Protein AF-A0A1I5YRT8-F1 (afdb_monomer_lite)

Organism: NCBI:txid1135990

Structure (mmCIF, N/CA/C/O backbone):
data_AF-A0A1I5YRT8-F1
#
_entry.id   AF-A0A1I5YRT8-F1
#
loop_
_atom_site.group_PDB
_atom_site.id
_atom_site.type_symbol
_atom_site.label_atom_id
_atom_site.label_alt_id
_atom_site.label_comp_id
_atom_site.label_asym_id
_atom_site.label_entity_id
_atom_site.label_seq_id
_atom_site.pdbx_PDB_ins_code
_atom_site.Cartn_x
_atom_site.Cartn_y
_atom_site.Cartn_z
_atom_site.occupancy
_atom_site.B_iso_or_equiv
_atom_site.auth_seq_id
_atom_site.auth_comp_id
_atom_site.auth_asym_id
_atom_site.auth_atom_id
_atom_site.pdbx_PDB_model_num
ATOM 1 N N . MET A 1 1 ? 13.210 -9.987 -10.595 1.00 70.38 1 MET A N 1
ATOM 2 C CA . MET A 1 1 ? 12.748 -8.708 -10.015 1.00 70.38 1 MET A CA 1
ATOM 3 C C . MET A 1 1 ? 13.600 -7.580 -10.568 1.00 70.38 1 MET A C 1
ATOM 5 O O . MET A 1 1 ? 14.821 -7.669 -10.483 1.00 70.38 1 MET A O 1
ATOM 9 N N . LYS A 1 2 ? 12.983 -6.556 -11.165 1.00 82.50 2 LYS A N 1
ATOM 10 C CA . LYS A 1 2 ? 13.680 -5.298 -11.466 1.00 82.50 2 LYS A CA 1
ATOM 11 C C . LYS A 1 2 ? 13.742 -4.489 -10.172 1.00 82.50 2 LYS A C 1
ATOM 13 O O . LYS A 1 2 ? 12.776 -4.487 -9.415 1.00 82.50 2 LYS A O 1
ATOM 18 N N . ARG A 1 3 ? 14.886 -3.869 -9.880 1.00 88.06 3 ARG A N 1
ATOM 19 C CA . ARG A 1 3 ? 14.996 -2.980 -8.716 1.00 88.06 3 ARG A CA 1
ATOM 20 C C . ARG A 1 3 ? 14.153 -1.738 -8.987 1.00 88.06 3 ARG A C 1
ATOM 22 O O . ARG A 1 3 ? 14.236 -1.203 -10.089 1.00 88.06 3 ARG A O 1
ATOM 29 N N . ALA A 1 4 ? 13.398 -1.295 -7.986 1.00 91.06 4 ALA A N 1
ATOM 30 C CA . ALA A 1 4 ? 12.701 -0.020 -8.044 1.00 91.06 4 ALA A CA 1
ATOM 31 C C . ALA A 1 4 ? 13.708 1.117 -8.271 1.00 91.06 4 ALA A C 1
ATOM 33 O O . ALA A 1 4 ? 14.800 1.127 -7.689 1.00 91.06 4 ALA A O 1
ATOM 34 N N . SER A 1 5 ? 13.336 2.070 -9.114 1.00 96.12 5 SER A N 1
ATOM 35 C CA . SER A 1 5 ? 14.025 3.347 -9.231 1.00 96.12 5 SER A CA 1
ATOM 36 C C . SER A 1 5 ? 13.877 4.157 -7.933 1.00 96.12 5 SER A C 1
ATOM 38 O O . SER A 1 5 ? 12.966 3.911 -7.136 1.00 96.12 5 SER A O 1
ATOM 40 N N . PRO A 1 6 ? 14.738 5.164 -7.702 1.00 96.88 6 PRO A N 1
ATOM 41 C CA . PRO A 1 6 ? 14.609 6.046 -6.542 1.00 96.88 6 PRO A CA 1
ATOM 42 C C . PRO A 1 6 ? 13.235 6.724 -6.432 1.00 96.88 6 PRO A C 1
ATOM 44 O O . PRO A 1 6 ? 12.760 6.959 -5.324 1.00 96.88 6 PRO A O 1
ATOM 47 N N . VAL A 1 7 ? 12.593 7.015 -7.570 1.00 97.00 7 VAL A N 1
ATOM 48 C CA . VAL A 1 7 ? 11.264 7.641 -7.623 1.00 97.00 7 VAL A CA 1
ATOM 49 C C . VAL A 1 7 ? 10.187 6.663 -7.158 1.00 97.00 7 VAL A C 1
ATOM 51 O O . VAL 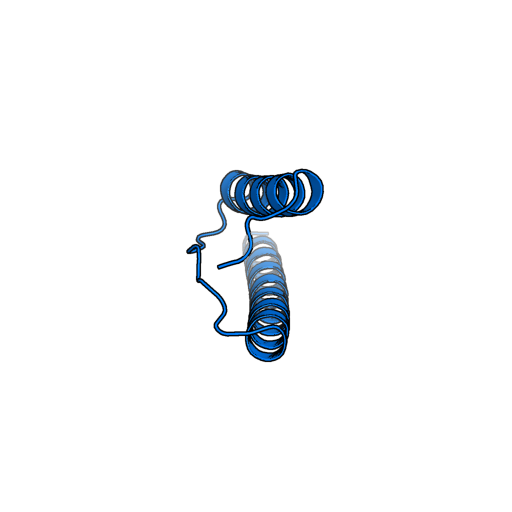A 1 7 ? 9.402 7.003 -6.277 1.00 97.00 7 VAL A O 1
ATOM 54 N N . GLU A 1 8 ? 10.190 5.436 -7.683 1.00 94.38 8 GLU A N 1
ATOM 55 C CA . GLU A 1 8 ? 9.234 4.389 -7.290 1.00 94.38 8 GLU A CA 1
ATOM 56 C C . GLU A 1 8 ? 9.363 4.039 -5.801 1.00 94.38 8 GLU A C 1
ATOM 58 O O . GLU A 1 8 ? 8.364 3.948 -5.089 1.00 94.38 8 GLU A O 1
ATOM 63 N N . LEU A 1 9 ? 10.600 3.906 -5.304 1.00 95.75 9 LEU A N 1
ATOM 64 C CA . LEU A 1 9 ? 10.850 3.623 -3.891 1.00 95.75 9 LEU A CA 1
ATOM 65 C C . LEU A 1 9 ? 10.316 4.740 -2.989 1.00 95.75 9 LEU A C 1
ATOM 67 O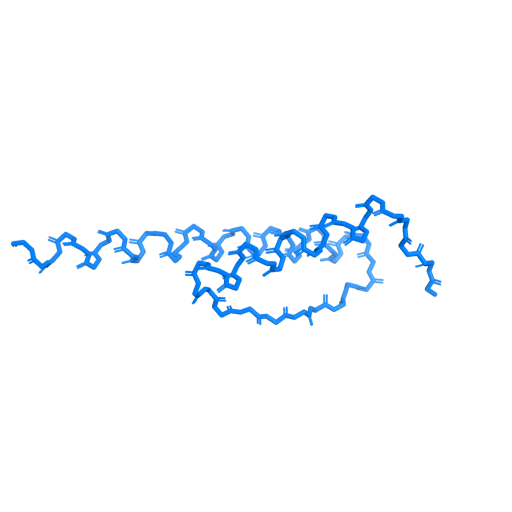 O . LEU A 1 9 ? 9.690 4.465 -1.966 1.00 95.75 9 LEU A O 1
ATOM 71 N N . ARG A 1 10 ? 10.560 5.999 -3.365 1.00 97.12 10 ARG A N 1
ATOM 72 C CA . ARG A 1 10 ? 10.078 7.153 -2.607 1.00 97.12 10 ARG A CA 1
ATOM 73 C C . ARG A 1 10 ? 8.551 7.178 -2.545 1.00 97.12 10 ARG A C 1
ATOM 75 O O . ARG A 1 10 ? 8.011 7.320 -1.453 1.00 97.12 10 ARG A O 1
ATOM 82 N N . ALA A 1 11 ? 7.879 6.983 -3.678 1.00 94.62 11 ALA A N 1
ATOM 83 C CA . ALA A 1 11 ? 6.420 6.974 -3.742 1.00 94.62 11 ALA A CA 1
ATOM 84 C C . ALA A 1 11 ? 5.808 5.889 -2.836 1.00 94.62 11 ALA A C 1
ATOM 86 O O . ALA A 1 11 ? 4.889 6.168 -2.066 1.00 94.62 11 ALA A O 1
ATOM 87 N N . ALA A 1 12 ? 6.364 4.672 -2.855 1.00 94.12 12 ALA A N 1
ATOM 88 C CA . ALA A 1 12 ? 5.893 3.578 -2.003 1.00 94.12 12 ALA A CA 1
ATOM 89 C C . ALA A 1 12 ? 6.047 3.889 -0.501 1.00 94.12 12 ALA A C 1
ATOM 91 O O . ALA A 1 12 ? 5.141 3.624 0.291 1.00 94.12 12 ALA A O 1
ATOM 92 N N . LEU A 1 13 ? 7.179 4.481 -0.103 1.00 96.88 13 LEU A N 1
ATOM 93 C CA . LEU A 1 13 ? 7.430 4.868 1.289 1.00 96.88 13 LEU A CA 1
ATOM 94 C C . LEU A 1 13 ? 6.522 6.017 1.749 1.00 96.88 13 LEU A C 1
ATOM 96 O O . LEU A 1 13 ? 6.051 5.998 2.887 1.00 96.88 13 LEU A O 1
ATOM 100 N N . GLU A 1 14 ? 6.259 7.001 0.887 1.00 96.88 14 GLU A N 1
ATOM 101 C CA . GLU A 1 14 ? 5.354 8.119 1.183 1.00 96.88 14 GLU A CA 1
ATOM 102 C C . GLU A 1 14 ? 3.908 7.636 1.385 1.00 96.88 14 GLU A C 1
ATOM 104 O O . GLU A 1 14 ? 3.259 8.036 2.358 1.00 96.88 14 GLU A O 1
ATOM 109 N N . ALA A 1 15 ? 3.430 6.711 0.546 1.00 94.56 15 ALA A N 1
ATOM 110 C CA . ALA A 1 15 ? 2.111 6.097 0.698 1.00 94.56 15 ALA A CA 1
ATOM 111 C C . ALA A 1 15 ? 2.000 5.297 2.009 1.00 94.56 15 ALA A C 1
ATOM 113 O O . ALA A 1 15 ? 1.083 5.521 2.802 1.00 94.56 15 ALA A O 1
ATOM 114 N N . ALA A 1 16 ? 2.973 4.421 2.287 1.00 96.00 16 ALA A N 1
ATOM 115 C CA . ALA A 1 16 ? 3.018 3.632 3.520 1.00 96.00 16 ALA A CA 1
ATOM 116 C C . ALA A 1 16 ? 3.057 4.517 4.778 1.00 96.00 16 ALA A C 1
ATOM 118 O O . ALA A 1 16 ? 2.343 4.269 5.749 1.00 96.00 16 ALA A O 1
ATOM 119 N N . THR A 1 17 ? 3.858 5.585 4.747 1.00 96.94 17 THR A N 1
ATOM 120 C CA . THR A 1 17 ? 3.963 6.539 5.858 1.00 96.94 17 THR A CA 1
ATOM 121 C C . THR A 1 17 ? 2.651 7.285 6.076 1.00 96.94 17 THR A C 1
ATOM 123 O O . THR A 1 17 ? 2.242 7.476 7.219 1.00 96.94 17 THR A O 1
ATOM 126 N N . THR A 1 18 ? 1.975 7.693 5.000 1.00 95.38 18 THR A N 1
ATOM 127 C CA . THR A 1 18 ? 0.674 8.369 5.077 1.00 95.38 18 THR A CA 1
ATOM 128 C C . THR A 1 18 ? -0.374 7.477 5.737 1.00 95.38 18 THR A C 1
ATOM 130 O O . THR A 1 18 ? -0.998 7.904 6.706 1.00 95.38 18 THR A O 1
ATOM 133 N N . MET A 1 19 ? -0.502 6.221 5.292 1.00 95.00 19 MET A N 1
ATOM 134 C CA . MET A 1 19 ? -1.443 5.264 5.888 1.00 95.00 19 MET A CA 1
ATOM 135 C C . MET A 1 19 ? -1.140 5.013 7.370 1.00 95.00 19 MET A C 1
ATOM 137 O O . MET A 1 19 ? -2.038 5.104 8.205 1.00 95.00 19 MET A O 1
ATOM 141 N N . ALA A 1 20 ? 0.132 4.795 7.721 1.00 96.06 20 ALA A N 1
ATOM 142 C CA . ALA A 1 20 ? 0.538 4.592 9.111 1.00 96.06 20 ALA A CA 1
ATOM 143 C C . ALA A 1 20 ? 0.210 5.804 10.001 1.00 96.06 20 ALA A C 1
ATOM 145 O O . ALA A 1 20 ? -0.303 5.642 11.107 1.00 96.06 20 ALA A O 1
ATOM 146 N N . ARG A 1 21 ? 0.481 7.027 9.526 1.00 96.44 21 ARG A N 1
ATOM 147 C CA . ARG A 1 21 ? 0.207 8.264 10.280 1.00 96.44 21 ARG A CA 1
ATOM 148 C C . ARG A 1 21 ? -1.283 8.548 10.440 1.00 96.44 21 ARG A C 1
ATOM 150 O O . ARG A 1 21 ? -1.657 9.154 11.438 1.00 96.44 21 ARG A O 1
ATOM 157 N N . ALA A 1 22 ? -2.103 8.113 9.489 1.00 93.62 22 ALA A N 1
ATOM 158 C CA . ALA A 1 22 ? -3.557 8.188 9.572 1.00 93.62 22 ALA A CA 1
ATOM 159 C C . ALA A 1 22 ? -4.166 7.113 10.496 1.00 93.62 22 ALA A C 1
ATOM 161 O O . ALA A 1 22 ? -5.376 7.099 10.689 1.00 93.62 22 ALA A O 1
ATOM 162 N N . GLY A 1 23 ? -3.359 6.203 11.060 1.00 94.00 23 GLY A N 1
ATOM 163 C CA . GLY A 1 23 ? -3.854 5.090 11.876 1.00 94.00 23 GLY A CA 1
ATOM 164 C C . GLY A 1 23 ? -4.534 3.983 11.062 1.00 94.00 23 GLY A C 1
ATOM 165 O O . GLY A 1 23 ? -5.189 3.117 11.636 1.00 94.00 23 GLY A O 1
ATOM 166 N N . ILE A 1 24 ? -4.373 3.990 9.734 1.00 94.75 24 ILE A N 1
ATOM 167 C CA . ILE A 1 24 ? -4.961 2.993 8.839 1.00 94.75 24 ILE A CA 1
ATOM 168 C C . ILE A 1 24 ? -4.126 1.715 8.912 1.00 94.75 24 ILE A C 1
ATOM 170 O O . ILE A 1 24 ? -2.918 1.723 8.668 1.00 94.75 24 ILE A O 1
ATOM 174 N N . LEU A 1 25 ? -4.780 0.595 9.219 1.00 94.25 25 LEU A N 1
ATOM 175 C CA . LEU A 1 25 ? -4.153 -0.722 9.186 1.00 94.25 25 LEU A CA 1
ATOM 176 C C . LEU A 1 25 ? -3.965 -1.171 7.732 1.00 94.25 25 LEU A C 1
ATOM 178 O O . LEU A 1 25 ? -4.932 -1.290 6.981 1.00 94.25 25 LEU A O 1
ATOM 182 N N . PHE A 1 26 ? -2.725 -1.461 7.342 1.00 95.38 26 PHE A N 1
ATOM 183 C CA . PHE A 1 26 ? -2.396 -1.953 6.003 1.00 95.38 26 PHE A CA 1
ATOM 184 C C . PHE A 1 26 ? -1.296 -3.018 6.048 1.00 95.38 26 PHE A C 1
ATOM 186 O O . PHE A 1 26 ? -0.563 -3.143 7.031 1.00 95.38 26 PHE A O 1
ATOM 193 N N . VAL A 1 27 ? -1.174 -3.782 4.960 1.00 94.31 27 VAL A N 1
ATOM 194 C CA . VAL A 1 27 ? -0.117 -4.783 4.765 1.00 94.31 27 VAL A CA 1
ATOM 195 C C . VAL A 1 27 ? 0.597 -4.538 3.433 1.00 94.31 27 VAL A C 1
ATOM 197 O O . VAL A 1 27 ? -0.069 -4.241 2.440 1.00 94.31 27 VAL A O 1
ATOM 200 N N . PRO A 1 28 ? 1.934 -4.659 3.367 1.00 93.00 28 PRO A N 1
ATOM 201 C CA . PRO A 1 28 ? 2.645 -4.621 2.096 1.00 93.00 28 PRO A CA 1
ATOM 202 C C . PRO A 1 28 ? 2.403 -5.930 1.330 1.00 93.00 28 PRO A C 1
ATOM 204 O O . PRO A 1 28 ? 2.761 -7.005 1.811 1.00 93.00 28 PRO A O 1
ATOM 207 N N . MET A 1 29 ? 1.817 -5.841 0.134 1.00 9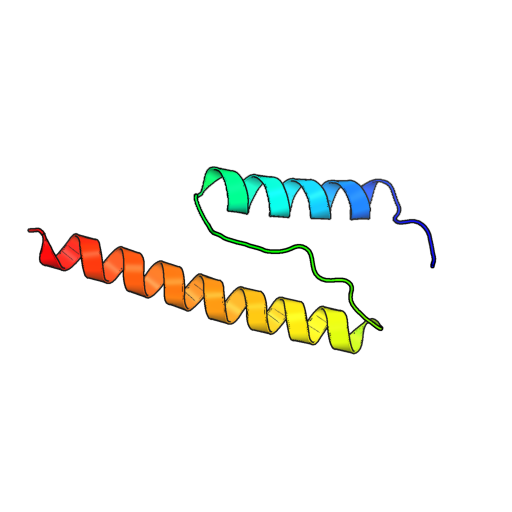4.56 29 MET A N 1
ATOM 208 C CA . MET A 1 29 ? 1.525 -6.993 -0.724 1.00 94.56 29 MET A CA 1
ATOM 209 C C . MET A 1 29 ? 2.327 -6.903 -2.032 1.00 94.56 29 MET A C 1
ATOM 211 O O . MET A 1 29 ? 2.231 -5.888 -2.723 1.00 94.56 29 MET A O 1
ATOM 215 N N . PRO A 1 30 ? 3.127 -7.922 -2.399 1.00 93.25 30 PRO A N 1
ATOM 216 C CA . PRO A 1 30 ? 3.791 -7.948 -3.698 1.00 93.25 30 PRO A CA 1
ATOM 217 C C . PRO A 1 30 ? 2.787 -8.215 -4.826 1.00 93.25 30 PRO A C 1
ATOM 219 O O . PRO A 1 30 ? 1.996 -9.150 -4.728 1.00 93.25 30 PRO A O 1
ATOM 222 N N . ALA A 1 31 ? 2.877 -7.443 -5.909 1.00 94.12 31 ALA A N 1
ATOM 223 C CA . ALA A 1 31 ? 2.132 -7.702 -7.139 1.00 94.12 31 ALA A CA 1
ATOM 224 C C . ALA A 1 31 ? 2.861 -8.719 -8.033 1.00 94.12 31 ALA A C 1
ATOM 226 O O . ALA A 1 31 ? 4.098 -8.742 -8.090 1.00 94.12 31 ALA A O 1
ATOM 227 N N . LEU A 1 32 ? 2.098 -9.550 -8.741 1.00 95.31 32 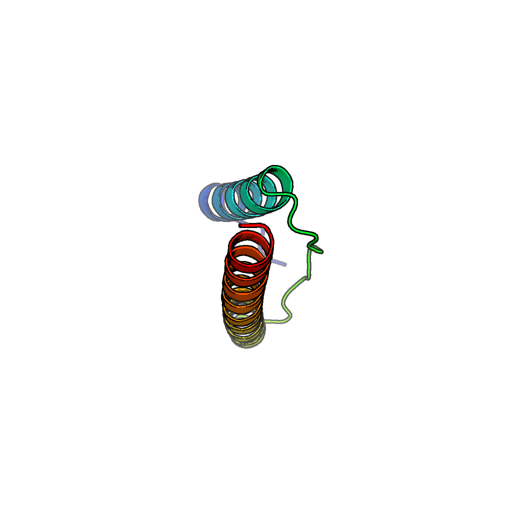LEU A N 1
ATOM 228 C CA . LEU A 1 32 ? 2.624 -10.568 -9.658 1.00 95.31 32 LEU A CA 1
ATOM 229 C C . LEU A 1 32 ? 3.063 -9.969 -11.001 1.00 95.31 32 LEU A C 1
ATOM 231 O O . LEU A 1 32 ? 4.089 -10.365 -11.561 1.00 95.31 32 LEU A O 1
ATOM 235 N N . ASP A 1 33 ? 2.303 -8.994 -11.488 1.00 94.56 33 ASP A N 1
ATOM 236 C CA . ASP A 1 33 ? 2.554 -8.228 -12.702 1.00 94.56 33 ASP A CA 1
ATOM 237 C C . ASP A 1 33 ? 1.870 -6.847 -12.620 1.00 94.56 33 ASP A C 1
ATOM 239 O O . ASP A 1 33 ? 1.364 -6.451 -11.569 1.00 94.56 33 ASP A O 1
ATOM 243 N N . GLN A 1 34 ? 1.894 -6.080 -13.715 1.00 92.88 34 GLN A N 1
ATOM 244 C CA . GLN A 1 34 ? 1.298 -4.742 -13.744 1.00 92.88 34 GLN A CA 1
ATOM 245 C C . GLN A 1 34 ? -0.233 -4.773 -13.633 1.00 92.88 34 GLN A C 1
ATOM 247 O O . GLN A 1 34 ? -0.806 -3.900 -12.992 1.00 92.88 34 GLN A O 1
ATOM 252 N N . ALA A 1 35 ? -0.896 -5.769 -14.224 1.00 96.69 35 ALA A N 1
ATOM 253 C CA . ALA A 1 35 ? -2.351 -5.860 -14.174 1.00 96.69 35 ALA A CA 1
ATOM 254 C C . ALA A 1 35 ? -2.827 -6.205 -12.755 1.00 96.69 35 ALA A C 1
ATOM 256 O O . ALA A 1 35 ? -3.794 -5.621 -12.269 1.00 96.69 35 ALA A O 1
ATOM 257 N N . ASP A 1 36 ? -2.110 -7.101 -12.072 1.00 97.50 36 ASP A N 1
ATOM 258 C CA . ASP A 1 36 ? -2.330 -7.414 -10.659 1.00 97.50 36 ASP A CA 1
ATOM 259 C C . ASP A 1 36 ? -2.079 -6.190 -9.765 1.00 97.50 36 ASP A C 1
ATOM 261 O O . ASP A 1 36 ? -2.888 -5.876 -8.894 1.00 97.50 36 ASP A O 1
ATOM 265 N N . HIS A 1 37 ? -1.013 -5.428 -10.035 1.00 95.00 37 HIS A N 1
ATOM 266 C CA . HIS A 1 37 ? -0.744 -4.174 -9.330 1.00 95.00 37 HIS A CA 1
ATOM 267 C C . HIS A 1 37 ? -1.903 -3.175 -9.465 1.00 95.00 37 HIS A C 1
ATOM 269 O O . HIS A 1 37 ? -2.363 -2.626 -8.464 1.00 95.00 37 HIS A O 1
ATOM 275 N N . ASP A 1 38 ? -2.399 -2.952 -10.682 1.00 96.31 38 ASP A N 1
ATOM 276 C CA . ASP A 1 38 ? -3.477 -1.992 -10.936 1.00 96.31 38 ASP A CA 1
ATOM 277 C C . ASP A 1 38 ? -4.799 -2.451 -10.297 1.00 96.31 38 ASP A C 1
ATOM 279 O O . ASP A 1 38 ? -5.536 -1.644 -9.725 1.00 96.31 38 ASP A O 1
ATOM 283 N N . ALA A 1 39 ? -5.077 -3.759 -10.308 1.00 97.88 39 ALA A N 1
ATOM 284 C CA . ALA A 1 39 ? -6.228 -4.334 -9.616 1.00 97.88 39 ALA A CA 1
ATOM 285 C C . ALA A 1 39 ? -6.145 -4.148 -8.089 1.00 97.88 39 ALA A C 1
ATOM 287 O O . ALA A 1 39 ? -7.132 -3.754 -7.462 1.00 97.88 39 ALA A O 1
ATOM 288 N N . LEU A 1 40 ? -4.973 -4.385 -7.488 1.00 96.81 40 LEU A N 1
ATOM 289 C CA . LEU A 1 40 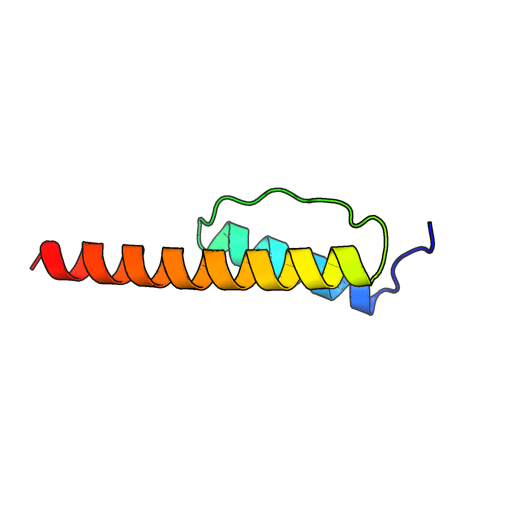? -4.733 -4.162 -6.059 1.00 96.81 40 LEU A CA 1
ATOM 290 C C . LEU A 1 40 ? -4.840 -2.677 -5.687 1.00 96.81 40 LEU A C 1
ATOM 292 O O . LEU A 1 40 ? -5.398 -2.353 -4.639 1.00 96.81 40 LEU A O 1
ATOM 296 N N . ALA A 1 41 ? -4.352 -1.776 -6.541 1.00 94.94 41 ALA A N 1
ATOM 297 C CA . ALA A 1 41 ? -4.459 -0.334 -6.333 1.00 94.94 41 ALA A CA 1
ATOM 298 C C . ALA A 1 41 ? -5.922 0.138 -6.340 1.00 94.94 41 ALA A C 1
ATOM 300 O O . ALA A 1 41 ? -6.325 0.880 -5.443 1.00 94.94 41 ALA A O 1
ATOM 301 N N . ASN A 1 42 ? -6.733 -0.349 -7.285 1.00 97.19 42 ASN A N 1
ATOM 302 C CA . ASN A 1 42 ? -8.172 -0.069 -7.313 1.00 97.19 42 ASN A CA 1
ATOM 303 C C . ASN A 1 42 ? -8.866 -0.609 -6.056 1.00 97.19 42 ASN A C 1
ATOM 305 O O . ASN A 1 42 ? -9.593 0.117 -5.387 1.00 97.19 42 ASN A O 1
ATOM 309 N N . GLN A 1 43 ? -8.564 -1.851 -5.662 1.00 97.06 43 GLN A N 1
ATOM 310 C CA . GLN A 1 43 ? -9.120 -2.428 -4.437 1.00 97.06 43 GLN A CA 1
ATOM 311 C C . GLN A 1 43 ? -8.729 -1.629 -3.182 1.00 97.06 43 GLN A C 1
ATOM 313 O O . GLN A 1 43 ? -9.532 -1.501 -2.256 1.00 97.06 43 GLN A O 1
ATOM 318 N N . MET A 1 44 ? -7.493 -1.130 -3.112 1.00 95.56 44 MET A N 1
ATOM 319 C CA . MET A 1 44 ? -7.046 -0.266 -2.022 1.00 95.56 44 MET A CA 1
ATOM 320 C C . MET A 1 44 ? -7.862 1.029 -1.988 1.00 95.56 44 MET A C 1
ATOM 322 O O . MET A 1 44 ? -8.305 1.417 -0.910 1.00 95.56 44 MET A O 1
ATOM 326 N N . HIS A 1 45 ? -8.087 1.663 -3.141 1.00 95.12 45 HIS A N 1
ATOM 327 C CA . HIS A 1 45 ? -8.886 2.884 -3.245 1.00 95.12 45 HIS A CA 1
ATOM 328 C C . HIS A 1 45 ? -10.318 2.669 -2.740 1.00 95.12 45 HIS A C 1
ATOM 330 O O . HIS A 1 45 ? -10.729 3.350 -1.804 1.00 95.12 45 HIS A O 1
ATOM 336 N N . ASP A 1 46 ? -11.001 1.628 -3.226 1.00 97.38 46 ASP A N 1
ATOM 337 C CA . ASP A 1 46 ? -12.365 1.290 -2.798 1.00 97.38 46 ASP A CA 1
ATOM 338 C C . ASP A 1 46 ? -12.467 1.063 -1.276 1.00 97.38 46 ASP A C 1
ATOM 340 O O . ASP A 1 46 ? -13.490 1.338 -0.645 1.00 97.38 46 ASP A O 1
ATOM 344 N N . ARG A 1 47 ? -11.419 0.496 -0.658 1.00 96.00 47 ARG A N 1
ATOM 345 C CA . ARG A 1 47 ? -11.366 0.287 0.799 1.00 96.00 47 ARG A CA 1
ATOM 346 C C . ARG A 1 47 ? -11.157 1.595 1.549 1.00 96.00 47 ARG A C 1
ATOM 348 O O . ARG A 1 47 ? -11.768 1.770 2.597 1.00 96.00 47 ARG A O 1
ATOM 355 N N . LEU A 1 48 ? -10.315 2.488 1.033 1.00 94.62 48 LEU A N 1
ATOM 356 C CA . LEU A 1 48 ? -10.096 3.804 1.629 1.00 94.62 48 LEU A CA 1
ATOM 357 C C . LEU A 1 48 ? -11.379 4.639 1.608 1.00 94.62 48 LEU A C 1
ATOM 359 O O . LEU A 1 48 ? -11.728 5.203 2.639 1.00 94.62 48 LEU A O 1
ATOM 363 N N . GLU A 1 49 ? -12.122 4.636 0.499 1.00 95.38 49 GLU A N 1
ATOM 364 C CA . GLU A 1 49 ? -13.412 5.335 0.406 1.00 95.38 49 GLU A CA 1
ATOM 365 C C . GLU A 1 49 ? -14.421 4.820 1.443 1.00 95.38 49 GLU A C 1
ATOM 367 O O . GLU A 1 49 ? -15.111 5.600 2.096 1.00 95.38 49 GLU A O 1
ATOM 372 N N . LYS A 1 50 ? -14.487 3.499 1.654 1.00 95.56 50 LYS A N 1
ATOM 373 C CA . LYS A 1 50 ? -15.355 2.914 2.690 1.00 95.56 50 LYS A CA 1
ATOM 374 C C . LYS A 1 50 ? -14.927 3.310 4.099 1.00 95.56 50 LYS A C 1
ATOM 376 O O . LYS A 1 50 ? -15.780 3.657 4.907 1.00 95.56 50 LYS A O 1
ATOM 381 N N . LEU A 1 51 ? -13.625 3.287 4.386 1.00 93.50 51 LEU A N 1
ATOM 382 C CA . LEU A 1 51 ? -13.100 3.709 5.686 1.00 93.50 51 LEU A CA 1
ATOM 383 C C . LEU A 1 51 ? -13.404 5.188 5.964 1.00 93.50 51 LEU A C 1
ATOM 385 O O . LEU A 1 51 ? -13.752 5.537 7.088 1.00 93.50 51 LEU A O 1
ATOM 389 N N . GLU A 1 52 ? -13.322 6.046 4.947 1.00 92.19 52 GLU A N 1
ATOM 390 C CA . GLU A 1 52 ? -13.694 7.461 5.052 1.00 92.19 52 GLU A CA 1
ATOM 391 C C . GLU A 1 52 ? -15.196 7.642 5.331 1.00 92.19 52 GLU A C 1
ATOM 393 O O . GLU A 1 52 ? -15.580 8.425 6.206 1.00 92.19 52 GLU A O 1
ATOM 398 N N . GLN A 1 53 ? -16.054 6.888 4.636 1.00 93.25 53 GLN A N 1
ATOM 399 C CA . GLN A 1 53 ? -17.503 6.896 4.868 1.00 93.25 53 GLN A CA 1
ATOM 400 C C . GLN A 1 53 ? -17.861 6.425 6.284 1.00 93.25 53 GLN A C 1
ATOM 402 O O . GLN A 1 53 ? -18.694 7.044 6.946 1.00 93.25 53 GLN A O 1
ATOM 407 N N . GLU A 1 54 ? -17.225 5.353 6.762 1.00 90.69 54 GLU A N 1
ATOM 408 C CA . GLU A 1 54 ? -17.434 4.816 8.109 1.00 90.69 54 GLU A CA 1
ATOM 409 C C . GLU A 1 54 ? -16.979 5.802 9.190 1.00 90.69 54 GLU A C 1
ATOM 411 O O . GLU A 1 54 ? -17.727 6.045 10.137 1.00 90.69 54 GLU A O 1
ATOM 416 N N . ALA A 1 55 ? -15.805 6.421 9.026 1.00 86.88 55 ALA A N 1
ATOM 417 C CA . ALA A 1 55 ? -15.305 7.435 9.953 1.00 86.88 55 ALA A CA 1
ATOM 418 C C . ALA A 1 55 ? -16.249 8.649 10.031 1.00 86.88 55 ALA A C 1
ATOM 420 O O . ALA A 1 55 ? -16.617 9.085 11.119 1.00 86.88 55 ALA A O 1
ATOM 421 N N . SER A 1 56 ? -16.721 9.137 8.879 1.00 83.50 56 SER A N 1
ATOM 422 C CA . SER A 1 56 ? -17.643 10.280 8.809 1.00 83.50 56 SER A CA 1
ATOM 423 C C . SER A 1 56 ? -19.007 9.981 9.447 1.00 83.50 56 SER A C 1
ATOM 425 O O . SER A 1 56 ? -19.616 10.847 10.072 1.00 83.50 56 SER A O 1
ATOM 427 N N . ALA A 1 57 ? -19.504 8.749 9.299 1.00 81.88 57 ALA A N 1
ATOM 428 C CA . ALA A 1 57 ? -20.770 8.323 9.891 1.00 81.88 57 ALA A CA 1
ATOM 429 C C . ALA A 1 57 ? -20.684 8.136 11.415 1.00 81.88 57 ALA A C 1
ATOM 431 O O . ALA A 1 57 ? -21.674 8.353 12.114 1.00 81.88 57 ALA A O 1
ATOM 432 N N . GLN A 1 58 ? -19.520 7.732 11.934 1.00 73.25 58 GLN A N 1
ATOM 433 C CA . GLN A 1 58 ? -19.295 7.573 13.373 1.00 73.25 58 GLN A CA 1
ATOM 434 C C . GLN A 1 58 ? -19.252 8.915 14.111 1.00 73.25 58 GLN A C 1
ATOM 436 O O . GLN A 1 58 ? -19.801 9.002 15.210 1.00 73.25 58 GLN A O 1
ATOM 441 N N . ASP A 1 59 ? -18.684 9.954 13.497 1.00 66.00 59 ASP A N 1
ATOM 442 C CA . ASP A 1 59 ? -18.666 11.304 14.073 1.00 66.00 59 ASP A CA 1
ATOM 443 C C . ASP A 1 59 ? -20.071 11.934 14.113 1.00 66.00 59 ASP A C 1
ATOM 445 O O . ASP A 1 59 ? -20.447 12.535 15.116 1.00 66.00 59 ASP A O 1
ATOM 449 N N . ALA A 1 60 ? -20.906 11.713 13.089 1.00 63.12 60 ALA A N 1
ATOM 450 C CA . ALA A 1 60 ? -22.274 12.248 13.034 1.00 63.12 60 ALA A CA 1
ATOM 451 C C . ALA A 1 60 ? -23.260 11.604 14.036 1.00 63.12 60 ALA A C 1
ATOM 453 O O . ALA A 1 60 ? -24.347 12.131 14.263 1.00 63.12 60 ALA A O 1
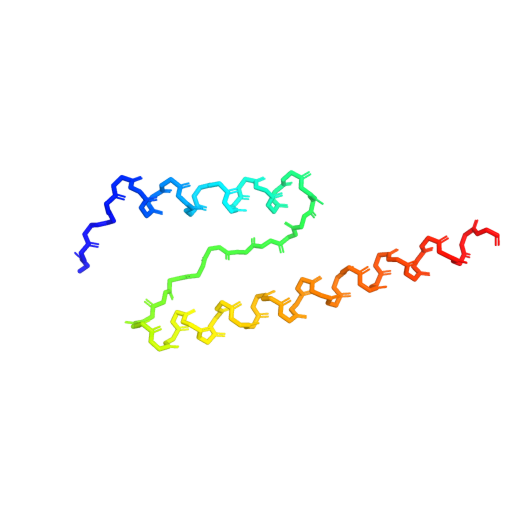ATOM 454 N N . GLY A 1 61 ? -22.920 10.444 14.611 1.00 57.97 61 GLY A N 1
ATOM 455 C CA . GLY A 1 61 ? -23.730 9.754 15.624 1.00 57.97 61 GLY A CA 1
ATOM 456 C C . GLY A 1 61 ? -23.359 10.090 17.073 1.00 57.97 61 GLY A C 1
ATOM 457 O O . GLY A 1 61 ? -23.976 9.545 17.989 1.00 57.97 61 GLY A O 1
ATOM 458 N N . HIS A 1 62 ? -22.338 10.928 17.278 1.00 53.28 62 HIS A N 1
ATOM 459 C CA . HIS A 1 62 ? -21.848 11.353 18.594 1.00 53.28 62 HIS A CA 1
ATOM 460 C C . HIS A 1 62 ? -22.212 12.809 18.947 1.00 53.28 62 HIS A C 1
ATOM 462 O O . HIS A 1 62 ? -21.769 13.298 19.990 1.00 53.28 62 HIS A O 1
ATOM 468 N N . GLU A 1 63 ? -23.013 13.475 18.106 1.00 45.91 63 GLU A N 1
ATOM 469 C CA . GLU A 1 63 ? -23.592 14.811 18.335 1.00 45.91 63 GLU A CA 1
ATOM 470 C C . GLU A 1 63 ? -25.037 14.755 18.858 1.00 45.91 63 GLU A C 1
ATOM 472 O O . GLU A 1 63 ? -25.825 13.898 18.391 1.00 45.91 63 GLU A O 1
#

InterPro domains:
  IPR009814 Bacteriophage lambda, Xis (Q38267) [PF07131] (1-59)

Radius of gyration: 14.93 Å; chains: 1; bounding box: 39×25×33 Å

Foldseek 3Di:
DDDDDPVRVVVVVVVVVVCVVVVHDDDDDDAPDPVSVVVVVVVVVVVVVVVVVVVVVVVVVVD

Sequence (63 aa):
MKRASPVELRAALEAATTMARAGILFVPMPALDQADHDALANQMHDRLEKLEQEASAQDAGHE

Secondary structure (DSSP, 8-state):
-PPPPHHHHHHHHHHHHHHHHTT--------SSHHHHHHHHHHHHHHHHHHHHHHHHHHHT--

pLDDT: mean 90.58, std 11.22, range [45.91, 97.88]